Protein AF-X1KDT3-F1 (afdb_monomer_lite)

Foldseek 3Di:
DDDPVVCVVCVVVVVVVVVVVVVVVVVVPDADWDAAPPDGPDTDGPVVNVVSVVVVVVVVVVVVVVVVVVVVVVVVVVVVVVVVVVPDPPPVDD

Radius of gyration: 35.31 Å; chains: 1; bounding box: 72×34×98 Å

Secondary structure (DSSP, 8-state):
---HHHHHHSHHHHHHHHHHHHHHHHHHT---EEE-SSSTT-EEEHHHHHHHHHHHHHHHHHHHHHHHHHHHHHHHHHHHHHHHHHT----S--

Sequence (94 aa):
MFKLSDLSENWPRTVAIVLLTVFLLWGFGCPPRTDSIIVEGKKVTMAELQIELDSIIATAEYRVADLERQQQFRDIIFKNALLMVEGGTLNPIG

pLDDT: mean 79.04, std 12.71, range [37.12, 93.5]

Structure (mmCIF, N/CA/C/O backbone):
data_AF-X1KDT3-F1
#
_entry.id   AF-X1KDT3-F1
#
loop_
_atom_site.group_PDB
_atom_site.id
_atom_site.type_symbol
_atom_site.label_atom_id
_atom_site.label_alt_id
_atom_site.label_comp_id
_atom_site.label_asym_id
_atom_site.label_entity_id
_atom_site.label_seq_id
_atom_site.pdbx_PDB_ins_code
_atom_site.Cartn_x
_atom_site.Cartn_y
_atom_site.Cartn_z
_atom_site.occupancy
_atom_site.B_iso_or_equiv
_atom_site.auth_seq_id
_atom_site.auth_comp_id
_atom_site.auth_asym_id
_atom_site.auth_atom_id
_atom_site.pdbx_PDB_model_num
ATOM 1 N N . MET A 1 1 ? 29.377 17.226 -34.654 1.00 48.50 1 MET A N 1
ATOM 2 C CA . MET A 1 1 ? 29.129 16.665 -36.000 1.00 48.50 1 MET A CA 1
ATOM 3 C C . MET A 1 1 ? 29.577 15.205 -35.961 1.00 48.50 1 MET A C 1
ATOM 5 O O . MET A 1 1 ? 30.774 14.961 -35.961 1.00 48.50 1 MET A O 1
ATOM 9 N N . PHE A 1 2 ? 28.652 14.256 -35.764 1.00 54.72 2 PHE A N 1
ATOM 10 C CA . PHE A 1 2 ? 28.970 12.819 -35.701 1.00 54.72 2 PHE A CA 1
ATOM 11 C C . PHE A 1 2 ? 29.351 12.342 -37.110 1.00 54.72 2 PHE A C 1
ATOM 13 O O . PHE A 1 2 ? 28.533 12.429 -38.025 1.00 54.72 2 PHE A O 1
ATOM 20 N N . LYS A 1 3 ? 30.596 11.899 -37.312 1.00 64.00 3 LYS A N 1
ATOM 21 C CA . LYS A 1 3 ? 31.040 11.340 -38.593 1.00 64.00 3 LYS A CA 1
ATOM 22 C C . LYS A 1 3 ? 30.529 9.904 -38.714 1.00 64.00 3 LYS A C 1
ATOM 24 O O . LYS A 1 3 ? 30.840 9.056 -37.888 1.00 64.00 3 LYS A O 1
ATOM 29 N N . LEU A 1 4 ? 29.766 9.630 -39.771 1.00 63.94 4 LEU A N 1
ATOM 30 C CA . LEU A 1 4 ? 29.262 8.288 -40.098 1.00 63.94 4 LEU A CA 1
ATOM 31 C C . LEU A 1 4 ? 30.392 7.277 -40.384 1.00 63.94 4 LEU A C 1
ATOM 33 O O . LEU A 1 4 ? 30.173 6.075 -40.272 1.00 63.94 4 LEU A O 1
ATOM 37 N N . SER A 1 5 ? 31.602 7.751 -40.708 1.00 64.94 5 SER A N 1
ATOM 38 C CA . SER A 1 5 ? 32.776 6.907 -40.959 1.00 64.94 5 SER A CA 1
ATOM 39 C C . SER A 1 5 ? 33.258 6.160 -39.709 1.00 64.94 5 SER A C 1
ATOM 41 O O . SER A 1 5 ? 33.552 4.971 -39.806 1.00 64.94 5 SER A O 1
ATOM 43 N N . ASP A 1 6 ? 33.236 6.800 -38.532 1.00 64.88 6 ASP A N 1
ATOM 44 C CA . ASP A 1 6 ? 33.692 6.201 -37.261 1.00 64.88 6 ASP A CA 1
ATOM 45 C C . ASP A 1 6 ? 32.754 5.081 -36.766 1.00 64.88 6 ASP A C 1
ATOM 47 O O . ASP A 1 6 ? 33.164 4.179 -36.029 1.00 64.88 6 ASP A O 1
ATOM 51 N N . LEU A 1 7 ? 31.488 5.121 -37.201 1.00 64.44 7 LEU A N 1
ATOM 52 C CA . LEU A 1 7 ? 30.456 4.138 -36.869 1.00 64.44 7 LEU A CA 1
ATOM 53 C C . LEU A 1 7 ? 30.669 2.804 -37.598 1.00 64.44 7 LEU A C 1
ATOM 55 O O . LEU A 1 7 ? 30.349 1.750 -37.055 1.00 64.44 7 LEU A O 1
ATOM 59 N N . SER A 1 8 ? 31.206 2.845 -38.821 1.00 68.62 8 SER A N 1
ATOM 60 C CA . SER A 1 8 ? 31.427 1.643 -39.636 1.00 68.62 8 SER A CA 1
ATOM 61 C C . SER A 1 8 ? 32.632 0.823 -39.166 1.00 68.62 8 SER A C 1
ATOM 63 O O . SER A 1 8 ? 32.591 -0.403 -39.199 1.00 68.62 8 SER A O 1
ATOM 65 N N . GLU A 1 9 ? 33.667 1.488 -38.649 1.00 76.31 9 GLU A N 1
ATOM 66 C CA . GLU A 1 9 ? 34.896 0.843 -38.178 1.00 76.31 9 GLU A CA 1
ATOM 67 C C . GLU A 1 9 ? 34.730 0.210 -36.787 1.00 76.31 9 GLU A C 1
ATOM 69 O O . GLU A 1 9 ? 35.320 -0.824 -36.486 1.00 76.31 9 GLU A O 1
ATOM 74 N N . ASN A 1 10 ? 33.850 0.776 -35.954 1.00 78.62 10 ASN A N 1
ATOM 75 C CA . ASN A 1 10 ? 33.557 0.290 -34.601 1.00 78.62 10 ASN A CA 1
ATOM 76 C C . ASN A 1 10 ? 32.132 -0.264 -34.441 1.00 78.62 10 ASN A C 1
ATOM 78 O O . ASN A 1 10 ? 31.640 -0.384 -33.316 1.00 78.62 10 ASN A O 1
ATOM 82 N N . TRP A 1 11 ? 31.491 -0.646 -35.551 1.00 78.88 11 TRP A N 1
ATOM 83 C CA . TRP A 1 11 ? 30.109 -1.135 -35.625 1.00 78.88 11 TRP A CA 1
ATOM 84 C C . TRP A 1 11 ? 29.677 -2.064 -34.472 1.00 78.88 11 TRP A C 1
ATOM 86 O O . TRP A 1 11 ? 28.668 -1.768 -33.823 1.00 78.88 11 TRP A O 1
ATOM 96 N N . PRO A 1 12 ? 30.427 -3.132 -34.117 1.00 84.62 12 PRO A N 1
ATOM 97 C CA . PRO A 1 12 ? 30.010 -4.021 -33.032 1.00 84.62 12 PRO A CA 1
ATOM 98 C C . PRO A 1 12 ? 29.998 -3.341 -31.653 1.00 84.62 12 PRO A C 1
ATOM 100 O O . PRO A 1 12 ? 29.156 -3.665 -30.817 1.00 84.62 12 PRO A O 1
ATOM 103 N N . ARG A 1 13 ? 30.892 -2.374 -31.400 1.00 86.00 13 ARG A N 1
ATOM 104 C CA . ARG A 1 13 ? 30.962 -1.658 -30.114 1.00 86.00 13 ARG A CA 1
ATOM 105 C C . ARG A 1 13 ? 29.798 -0.691 -29.950 1.00 86.00 13 ARG A C 1
ATOM 107 O O . ARG A 1 13 ? 29.214 -0.625 -28.872 1.00 86.00 13 ARG A O 1
ATOM 114 N N . THR A 1 14 ? 29.434 0.034 -31.006 1.00 86.94 14 THR A N 1
ATOM 115 C CA . THR A 1 14 ? 28.326 0.992 -30.927 1.00 86.94 14 THR A CA 1
ATOM 116 C C . THR A 1 14 ? 26.989 0.287 -30.728 1.00 86.94 14 THR A C 1
ATOM 118 O O . THR A 1 14 ? 26.206 0.707 -29.880 1.00 86.94 14 THR A O 1
ATOM 121 N N . VAL A 1 15 ? 26.756 -0.830 -31.425 1.00 89.56 15 VAL A N 1
ATOM 122 C CA . VAL A 1 15 ? 25.544 -1.644 -31.236 1.00 89.56 15 VAL A CA 1
ATOM 123 C C . VAL A 1 15 ? 25.454 -2.182 -29.803 1.00 89.56 15 VAL A C 1
ATOM 125 O O . VAL A 1 15 ? 24.388 -2.109 -29.192 1.00 89.56 15 VAL A O 1
ATOM 128 N N . ALA A 1 16 ? 26.567 -2.654 -29.232 1.00 88.88 16 ALA A N 1
ATOM 129 C CA . ALA A 1 16 ? 26.601 -3.149 -27.856 1.00 88.88 16 ALA A CA 1
ATOM 130 C C . ALA A 1 16 ? 26.262 -2.061 -26.822 1.00 88.88 16 ALA A C 1
ATOM 132 O O . ALA A 1 16 ? 25.477 -2.309 -25.909 1.00 88.88 16 ALA A O 1
ATOM 133 N N . ILE A 1 17 ? 26.807 -0.848 -26.981 1.00 90.12 17 ILE A N 1
ATOM 134 C CA . ILE A 1 17 ? 26.521 0.285 -26.085 1.00 90.12 17 ILE A CA 1
ATOM 135 C C . ILE A 1 17 ? 25.047 0.686 -26.176 1.00 90.12 17 ILE A C 1
ATOM 137 O O . ILE A 1 17 ? 24.399 0.870 -25.147 1.00 90.12 17 ILE A O 1
ATOM 141 N N . VAL A 1 18 ? 24.496 0.771 -27.391 1.00 91.19 18 VAL A N 1
ATOM 142 C CA . VAL A 1 18 ? 23.081 1.109 -27.589 1.00 91.19 18 VAL A CA 1
ATOM 143 C C . VAL A 1 18 ? 22.183 0.061 -26.927 1.00 91.19 18 VAL A C 1
ATOM 145 O O . VAL A 1 18 ? 21.316 0.423 -26.135 1.00 91.19 18 VAL A O 1
ATOM 148 N N . LEU A 1 19 ? 22.434 -1.232 -27.150 1.00 93.00 19 LEU A N 1
ATOM 149 C CA . LEU A 1 19 ? 21.666 -2.304 -26.508 1.00 93.00 19 LEU A CA 1
ATOM 150 C C . LEU A 1 19 ? 21.759 -2.262 -24.979 1.00 93.00 19 LEU A C 1
ATOM 152 O O . LEU A 1 19 ? 20.735 -2.385 -24.312 1.00 93.00 19 LEU A O 1
ATOM 156 N N . LEU A 1 20 ? 22.949 -2.034 -24.417 1.00 90.81 20 LEU A N 1
ATOM 157 C CA . LEU A 1 20 ? 23.136 -1.896 -22.969 1.00 90.81 20 LEU A CA 1
ATOM 158 C C . LEU A 1 20 ? 22.363 -0.708 -22.396 1.00 90.81 20 LEU A C 1
ATOM 160 O O . LEU A 1 20 ? 21.713 -0.850 -21.364 1.00 90.81 20 LEU A O 1
ATOM 164 N N . THR A 1 21 ? 22.395 0.450 -23.060 1.00 91.38 21 THR A N 1
ATOM 165 C CA . THR A 1 21 ? 21.633 1.622 -22.604 1.00 91.38 21 THR A CA 1
ATOM 166 C C . THR A 1 21 ? 20.128 1.376 -22.647 1.00 91.38 21 THR A C 1
ATOM 168 O O . THR A 1 21 ? 19.433 1.718 -21.694 1.00 91.38 21 THR A O 1
ATOM 171 N N . VAL A 1 22 ? 19.625 0.708 -23.690 1.00 93.50 22 VAL A N 1
ATOM 172 C CA . VAL A 1 22 ? 18.214 0.309 -23.780 1.00 93.50 22 VAL A CA 1
ATOM 173 C C . VAL A 1 22 ? 17.848 -0.669 -22.661 1.00 93.50 22 VAL A C 1
ATOM 175 O O . VAL A 1 22 ? 16.835 -0.469 -21.997 1.00 93.50 22 VAL A O 1
ATOM 178 N N . PHE A 1 23 ? 18.681 -1.678 -22.390 1.00 90.44 23 PHE A N 1
ATOM 179 C CA . PHE A 1 23 ? 18.449 -2.631 -21.299 1.00 90.44 23 PHE A CA 1
ATOM 180 C C . PHE A 1 23 ? 18.469 -1.973 -19.916 1.00 90.44 23 PHE A C 1
ATOM 182 O O . PHE A 1 23 ? 17.640 -2.302 -19.069 1.00 90.44 23 PHE A O 1
ATOM 189 N N . LEU A 1 24 ? 19.383 -1.030 -19.683 1.00 89.31 24 LEU A N 1
ATOM 190 C CA . LEU A 1 24 ? 19.463 -0.284 -18.427 1.00 89.31 24 LEU A CA 1
ATOM 191 C C . LEU A 1 24 ? 18.234 0.601 -18.217 1.00 89.31 24 LEU A C 1
ATOM 193 O O . LEU A 1 24 ? 17.664 0.595 -17.128 1.00 89.31 24 LEU A O 1
ATOM 197 N N . LEU A 1 25 ? 17.795 1.313 -19.258 1.00 88.75 25 LEU A N 1
ATOM 198 C CA . LEU A 1 25 ? 16.580 2.129 -19.207 1.00 88.75 25 LEU A CA 1
ATOM 199 C C . LEU A 1 25 ? 15.331 1.267 -18.993 1.00 88.75 25 LEU A C 1
ATOM 201 O O . LEU A 1 25 ? 14.458 1.631 -18.208 1.00 88.75 25 LEU A O 1
ATOM 205 N N . TRP A 1 26 ? 15.271 0.099 -19.633 1.00 88.06 26 TRP A N 1
ATOM 206 C CA . TRP A 1 26 ? 14.188 -0.863 -19.443 1.00 88.06 26 TRP A CA 1
ATOM 207 C C . TRP A 1 26 ? 14.145 -1.408 -18.011 1.00 88.06 26 TRP A C 1
ATOM 209 O O . TRP A 1 26 ? 13.079 -1.469 -17.401 1.00 88.06 26 TRP A O 1
ATOM 219 N N . GLY A 1 27 ? 15.302 -1.773 -17.451 1.00 82.19 27 GLY A N 1
ATOM 220 C CA . GLY A 1 27 ? 15.414 -2.261 -16.076 1.00 82.19 27 GLY A CA 1
ATOM 221 C C . GLY A 1 27 ? 15.027 -1.205 -15.041 1.00 82.19 27 GLY A C 1
ATOM 222 O O . GLY A 1 27 ? 14.296 -1.512 -14.103 1.00 82.19 27 GLY A O 1
ATOM 223 N N . PHE A 1 28 ? 15.443 0.048 -15.246 1.00 83.25 28 PHE A N 1
ATOM 224 C CA . PHE A 1 28 ? 15.060 1.168 -14.380 1.00 83.25 28 PHE A CA 1
ATOM 225 C C . PHE A 1 28 ? 13.566 1.507 -14.451 1.00 83.25 28 PHE A C 1
ATOM 227 O O . PHE A 1 28 ? 13.007 2.017 -13.483 1.00 83.25 28 PHE A O 1
ATOM 234 N N . GLY A 1 29 ? 12.917 1.236 -15.586 1.00 76.75 29 GLY A N 1
ATOM 235 C CA . GLY A 1 29 ? 11.506 1.544 -15.807 1.00 76.75 29 GLY A CA 1
ATOM 236 C C . GLY A 1 29 ? 10.521 0.533 -15.216 1.00 76.75 29 GLY A C 1
ATOM 237 O O . GLY A 1 29 ? 9.322 0.798 -15.237 1.00 76.75 29 GLY A O 1
ATOM 238 N N . CYS A 1 30 ? 10.977 -0.618 -14.711 1.00 80.00 30 CYS A N 1
ATOM 239 C CA . CYS A 1 30 ? 10.084 -1.634 -14.156 1.00 80.00 30 CYS A CA 1
ATOM 240 C C . CYS A 1 30 ? 9.791 -1.339 -12.672 1.00 80.00 30 CYS A C 1
ATOM 242 O O . CYS A 1 30 ? 10.676 -1.535 -11.835 1.00 80.00 30 CYS A O 1
ATOM 244 N N . PRO A 1 31 ? 8.577 -0.880 -12.304 1.00 75.31 31 PRO A N 1
ATOM 245 C CA . PRO A 1 31 ? 8.248 -0.657 -10.903 1.00 75.31 31 PRO A CA 1
ATOM 246 C C . PRO A 1 31 ? 8.234 -1.998 -10.150 1.00 75.31 31 PRO A C 1
ATOM 248 O O . PRO A 1 31 ? 7.685 -2.977 -10.670 1.00 75.31 31 PRO A O 1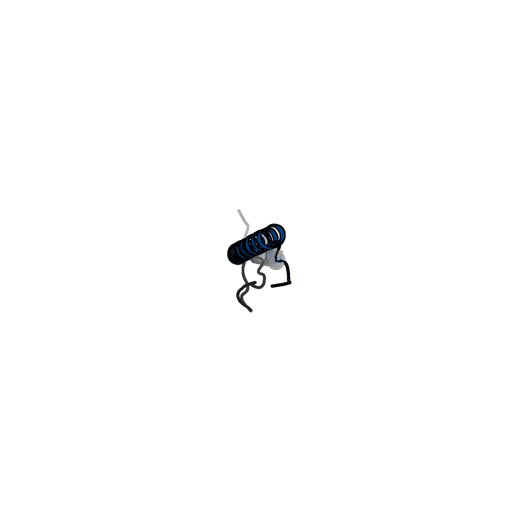
ATOM 251 N N . PRO A 1 32 ? 8.791 -2.065 -8.926 1.00 75.94 32 PRO A N 1
ATOM 252 C CA . PRO A 1 32 ? 8.715 -3.269 -8.110 1.00 75.94 32 PRO A CA 1
ATOM 253 C C . PRO A 1 32 ? 7.246 -3.589 -7.810 1.00 75.94 32 PRO A C 1
ATOM 255 O O . PRO A 1 32 ? 6.472 -2.710 -7.421 1.00 75.94 32 PRO A O 1
ATOM 258 N N . ARG A 1 33 ? 6.855 -4.848 -8.029 1.00 80.06 33 ARG A N 1
ATOM 259 C CA . ARG A 1 33 ? 5.504 -5.352 -7.757 1.00 80.06 33 ARG A CA 1
ATOM 260 C C . ARG A 1 33 ? 5.564 -6.463 -6.723 1.00 80.06 33 ARG A C 1
ATOM 262 O O . ARG A 1 33 ? 6.426 -7.336 -6.819 1.00 80.06 33 ARG A O 1
ATOM 269 N N . THR A 1 34 ? 4.624 -6.446 -5.793 1.00 79.62 34 THR A N 1
ATOM 270 C CA . THR A 1 34 ? 4.445 -7.474 -4.762 1.00 79.62 34 THR A CA 1
ATOM 271 C C . THR A 1 34 ? 3.041 -8.054 -4.866 1.00 79.62 34 THR A C 1
ATOM 273 O O . THR A 1 34 ? 2.183 -7.491 -5.548 1.00 79.62 34 THR A O 1
ATOM 276 N N . ASP A 1 35 ? 2.803 -9.196 -4.233 1.00 82.38 35 ASP A N 1
ATOM 277 C CA . ASP A 1 35 ? 1.464 -9.779 -4.193 1.00 82.38 35 ASP A CA 1
ATOM 278 C C . ASP A 1 35 ? 0.531 -8.925 -3.312 1.00 82.38 35 ASP A C 1
ATOM 280 O O . ASP A 1 35 ? 0.967 -8.315 -2.332 1.00 82.38 35 ASP A O 1
ATOM 284 N N . SER A 1 36 ? -0.736 -8.819 -3.717 1.00 78.75 36 SER A N 1
ATOM 285 C CA . SER A 1 36 ? -1.797 -8.098 -3.000 1.00 78.75 36 SER A CA 1
ATOM 286 C C . SER A 1 36 ? -2.171 -8.820 -1.707 1.00 78.75 36 SER A C 1
ATOM 288 O O . SER A 1 36 ? -2.133 -10.048 -1.633 1.00 78.75 36 SER A O 1
ATOM 290 N N . ILE A 1 37 ? -2.557 -8.045 -0.689 1.00 77.62 37 ILE A N 1
ATOM 291 C CA . ILE A 1 37 ? -2.997 -8.569 0.613 1.00 77.62 37 ILE A CA 1
ATOM 292 C C . ILE A 1 37 ? -4.490 -8.928 0.568 1.00 77.62 37 ILE A C 1
ATOM 294 O O . ILE A 1 37 ? -4.939 -9.814 1.291 1.00 77.62 37 ILE A O 1
ATOM 298 N N . ILE A 1 38 ? -5.263 -8.244 -0.282 1.00 78.62 38 ILE A N 1
ATOM 299 C CA . ILE A 1 38 ? -6.723 -8.386 -0.354 1.00 78.62 38 ILE A CA 1
ATOM 300 C C . ILE A 1 38 ? -7.144 -9.394 -1.428 1.00 78.62 38 ILE A C 1
ATOM 302 O O . ILE A 1 38 ? -8.079 -10.164 -1.213 1.00 78.62 38 ILE A O 1
ATOM 306 N N . VAL A 1 39 ? -6.486 -9.384 -2.592 1.00 78.88 39 VAL A N 1
ATOM 307 C CA . VAL A 1 3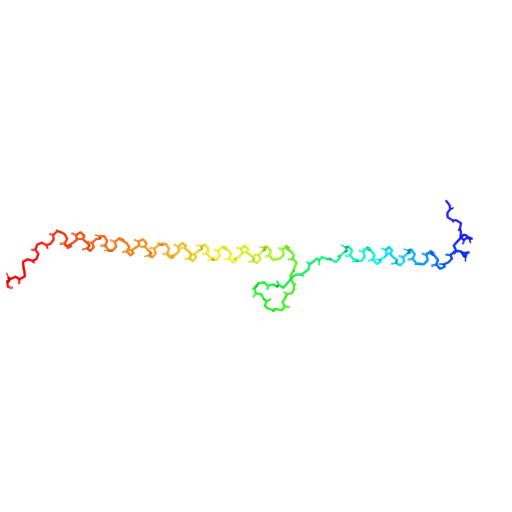9 ? -6.881 -10.198 -3.751 1.00 78.88 39 VAL A CA 1
ATOM 308 C C . VAL A 1 39 ? -5.776 -11.185 -4.104 1.00 78.88 39 VAL A C 1
ATOM 310 O O . VAL A 1 39 ? -4.731 -10.8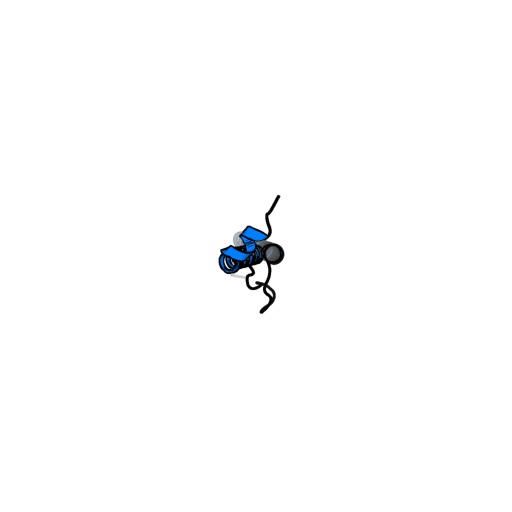12 -4.638 1.00 78.88 39 VAL A O 1
ATOM 313 N N . GLU A 1 40 ? -6.035 -12.468 -3.859 1.00 76.88 40 GLU A N 1
ATOM 314 C CA . GLU A 1 40 ? -5.101 -13.544 -4.182 1.00 76.88 40 GLU A CA 1
ATOM 315 C C . GLU A 1 40 ? -4.790 -13.574 -5.691 1.00 76.88 40 GLU A C 1
ATOM 317 O O . GLU A 1 40 ? -5.682 -13.522 -6.540 1.00 76.88 40 GLU A O 1
ATOM 322 N N . GLY A 1 41 ? -3.500 -13.615 -6.036 1.00 77.81 41 GLY A N 1
ATOM 323 C CA . GLY A 1 41 ? -3.025 -13.662 -7.423 1.00 77.81 41 GLY A CA 1
ATOM 324 C C . GLY A 1 41 ? -2.915 -12.308 -8.138 1.00 77.81 41 GLY A C 1
ATOM 325 O O . GLY A 1 41 ? -2.464 -12.269 -9.287 1.00 77.81 41 GLY A O 1
ATOM 326 N N . LYS A 1 42 ? -3.266 -11.185 -7.493 1.00 83.81 42 LYS A N 1
ATOM 327 C CA . LYS A 1 42 ? -3.062 -9.842 -8.059 1.00 83.81 42 LYS A CA 1
ATOM 328 C C . LYS A 1 42 ? -1.704 -9.281 -7.629 1.00 83.81 42 LYS A C 1
ATOM 330 O O . LYS A 1 42 ? -1.452 -9.107 -6.442 1.00 83.81 42 LYS A O 1
ATOM 335 N N . LYS A 1 43 ? -0.849 -8.924 -8.595 1.00 84.25 43 LYS A N 1
ATOM 336 C CA . LYS A 1 43 ? 0.378 -8.156 -8.325 1.00 84.25 43 LYS A CA 1
ATOM 337 C C . LYS A 1 43 ? 0.072 -6.668 -8.296 1.00 84.25 43 LYS A C 1
ATOM 339 O O . LYS A 1 43 ? -0.409 -6.129 -9.292 1.00 84.25 43 LYS A O 1
ATOM 344 N N . VAL A 1 44 ? 0.389 -6.025 -7.184 1.00 84.38 44 VAL A N 1
ATOM 345 C CA . VAL A 1 44 ? 0.131 -4.606 -6.938 1.00 84.38 44 VAL A CA 1
ATOM 346 C C . VAL A 1 44 ? 1.429 -3.821 -6.856 1.00 84.38 44 VAL A C 1
ATOM 348 O O . VAL A 1 44 ? 2.503 -4.346 -6.547 1.00 84.38 44 VAL A O 1
ATOM 351 N N . THR A 1 45 ? 1.331 -2.546 -7.202 1.00 86.06 45 THR A N 1
ATOM 352 C CA . THR A 1 45 ? 2.422 -1.588 -7.016 1.00 86.06 45 THR A CA 1
ATOM 353 C C . THR A 1 45 ? 2.447 -1.071 -5.578 1.00 86.06 45 THR A C 1
ATOM 355 O O . THR A 1 45 ? 1.464 -1.179 -4.848 1.00 86.06 45 THR A O 1
ATOM 358 N N . MET A 1 46 ? 3.559 -0.452 -5.175 1.00 81.56 46 MET A N 1
ATOM 359 C CA . MET A 1 46 ? 3.711 0.136 -3.836 1.00 81.56 46 MET A CA 1
ATOM 360 C C . MET A 1 46 ? 2.580 1.115 -3.468 1.00 81.56 46 MET A C 1
ATOM 362 O O . MET A 1 46 ? 2.146 1.143 -2.322 1.00 81.56 46 MET A O 1
ATOM 366 N N . ALA A 1 47 ? 2.093 1.906 -4.429 1.00 83.12 47 ALA A N 1
ATOM 367 C CA . ALA A 1 47 ? 1.020 2.871 -4.190 1.00 83.12 47 ALA A CA 1
ATOM 368 C C . ALA A 1 47 ? -0.334 2.183 -3.952 1.00 83.12 47 ALA A C 1
ATOM 370 O O . ALA A 1 47 ? -1.076 2.561 -3.051 1.00 83.12 47 ALA A O 1
ATOM 371 N N . GLU A 1 48 ? -0.642 1.143 -4.727 1.00 82.19 48 GLU A N 1
ATOM 372 C CA . GLU A 1 48 ? -1.867 0.359 -4.546 1.00 82.19 48 GLU A CA 1
ATOM 373 C C . GLU A 1 48 ? -1.847 -0.416 -3.225 1.00 82.19 48 GLU A C 1
ATOM 375 O O . GLU A 1 48 ? -2.854 -0.447 -2.525 1.00 82.19 48 GLU A O 1
ATOM 380 N N . LEU A 1 49 ? -0.695 -0.981 -2.850 1.00 85.00 49 LEU A N 1
ATOM 381 C CA . LEU A 1 49 ? -0.538 -1.701 -1.587 1.00 85.00 49 LEU A CA 1
ATOM 382 C C . LEU A 1 49 ? -0.798 -0.802 -0.367 1.00 85.00 49 LEU A C 1
ATOM 384 O O . LEU A 1 49 ? -1.389 -1.258 0.607 1.00 85.00 49 LEU A O 1
ATOM 388 N N . GLN A 1 50 ? -0.394 0.472 -0.417 1.00 85.06 50 GLN A N 1
ATOM 389 C CA . GLN A 1 50 ? -0.677 1.433 0.659 1.00 85.06 50 GLN A CA 1
ATOM 390 C C . GLN A 1 50 ? -2.179 1.683 0.820 1.00 85.0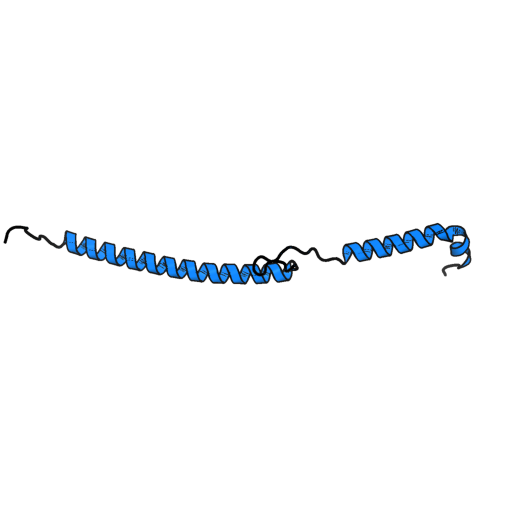6 50 GLN A C 1
ATOM 392 O O . GLN A 1 50 ? -2.681 1.686 1.938 1.00 85.06 50 GLN A O 1
ATOM 397 N N . ILE A 1 51 ? -2.907 1.809 -0.292 1.00 87.81 51 ILE A N 1
ATOM 398 C CA . ILE A 1 51 ? -4.364 1.988 -0.268 1.00 87.81 51 ILE A CA 1
ATOM 399 C C . ILE A 1 51 ? -5.059 0.748 0.313 1.00 87.81 51 ILE A C 1
ATOM 401 O O . ILE A 1 51 ? -5.986 0.872 1.115 1.00 87.81 51 ILE A O 1
ATOM 405 N N . GLU A 1 52 ? -4.612 -0.453 -0.071 1.00 87.56 52 GLU A N 1
ATOM 406 C CA . GLU A 1 52 ? -5.127 -1.703 0.501 1.00 87.56 52 GLU A CA 1
ATOM 407 C C . GLU A 1 52 ? -4.901 -1.754 2.019 1.00 87.56 52 GLU A C 1
ATOM 409 O O . GLU A 1 52 ? -5.813 -2.099 2.772 1.00 87.56 52 GLU A O 1
ATOM 414 N N . LEU A 1 53 ? -3.709 -1.363 2.474 1.00 87.88 53 LEU A N 1
ATOM 415 C CA . LEU A 1 53 ? -3.350 -1.367 3.887 1.00 87.88 53 LEU A CA 1
ATOM 416 C C . LEU A 1 53 ? -4.193 -0.377 4.706 1.00 87.88 53 LEU A C 1
ATOM 418 O O . LEU A 1 53 ? -4.730 -0.764 5.744 1.00 87.88 53 LEU A O 1
ATOM 422 N N . ASP A 1 54 ? -4.372 0.855 4.225 1.00 89.62 54 ASP A N 1
ATOM 423 C CA . ASP A 1 54 ? -5.193 1.873 4.896 1.00 89.62 54 ASP A CA 1
ATOM 424 C C . ASP A 1 54 ? -6.644 1.406 5.074 1.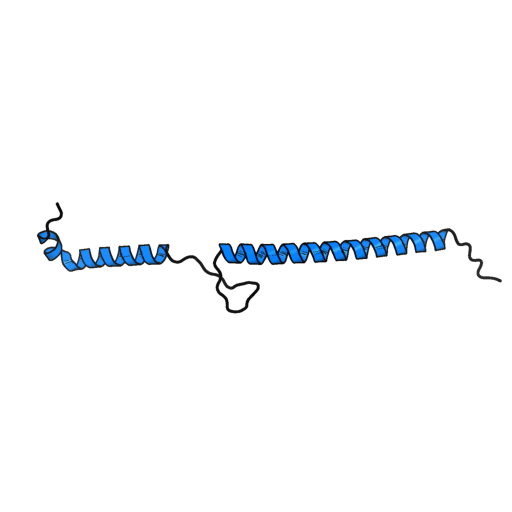00 89.62 54 ASP A C 1
ATOM 426 O O . ASP A 1 54 ? -7.242 1.580 6.139 1.00 89.62 54 ASP A O 1
ATOM 430 N N . SER A 1 55 ? -7.205 0.735 4.063 1.00 88.88 55 SER A N 1
ATOM 431 C CA . SER A 1 55 ? -8.552 0.162 4.151 1.00 88.88 55 SER A CA 1
ATOM 432 C C . SER A 1 55 ? -8.661 -0.918 5.234 1.00 88.88 55 SER A C 1
ATOM 434 O O . SER A 1 55 ? -9.690 -1.023 5.913 1.00 88.88 55 SER A O 1
ATOM 436 N N . ILE A 1 56 ? -7.628 -1.750 5.388 1.00 89.50 56 ILE A N 1
ATOM 437 C CA . ILE A 1 56 ? -7.596 -2.812 6.400 1.00 89.50 56 ILE A CA 1
ATOM 438 C C . ILE A 1 56 ? -7.476 -2.200 7.796 1.00 89.50 56 ILE A C 1
ATOM 440 O O . ILE A 1 56 ? -8.221 -2.595 8.695 1.00 89.50 56 ILE A O 1
ATOM 444 N N . ILE A 1 57 ? -6.589 -1.218 7.969 1.00 91.31 57 ILE A N 1
ATOM 445 C CA . ILE A 1 57 ? -6.383 -0.526 9.246 1.00 91.31 57 ILE A CA 1
ATOM 446 C C . ILE A 1 57 ? -7.673 0.156 9.693 1.00 91.31 57 ILE A C 1
ATOM 448 O O . ILE A 1 57 ? -8.131 -0.103 10.803 1.00 91.31 57 ILE A O 1
ATOM 452 N N . ALA A 1 58 ? -8.318 0.930 8.816 1.00 90.00 58 ALA A N 1
ATOM 453 C CA . ALA A 1 58 ? -9.580 1.590 9.140 1.00 90.00 58 ALA A CA 1
ATOM 454 C C . ALA A 1 58 ? -10.638 0.578 9.610 1.00 90.00 58 ALA A C 1
ATOM 456 O O . ALA A 1 58 ? -11.306 0.774 10.624 1.00 90.00 58 ALA A O 1
ATOM 457 N N . THR A 1 59 ? -10.754 -0.559 8.916 1.00 88.00 59 THR A N 1
ATOM 458 C CA . THR A 1 59 ? -11.688 -1.625 9.307 1.00 88.00 59 THR A CA 1
ATOM 459 C C . THR A 1 59 ? -11.338 -2.212 10.676 1.00 88.00 59 THR A C 1
ATOM 461 O O . THR A 1 59 ? -12.235 -2.455 11.486 1.00 88.00 59 THR A O 1
ATOM 464 N N . ALA A 1 60 ? -10.052 -2.434 10.954 1.00 89.38 60 ALA A N 1
ATOM 465 C CA . ALA A 1 60 ? -9.587 -2.945 12.237 1.00 89.38 60 ALA A CA 1
ATOM 466 C C . ALA A 1 60 ? -9.894 -1.969 13.381 1.00 89.38 60 ALA A C 1
ATOM 468 O O . ALA A 1 60 ? -10.418 -2.394 14.409 1.00 89.38 60 ALA A O 1
ATOM 469 N N . GLU A 1 61 ? -9.661 -0.671 13.187 1.00 91.00 61 GLU A N 1
ATOM 470 C CA . GLU A 1 61 ? -9.960 0.367 14.180 1.00 91.00 61 GLU A CA 1
ATOM 471 C C . GLU A 1 61 ? -11.442 0.381 14.567 1.00 91.00 61 GLU A C 1
ATOM 473 O O . GLU A 1 61 ? -11.771 0.381 15.754 1.00 91.00 61 GLU A O 1
ATOM 478 N N . TYR A 1 62 ? -12.350 0.286 13.590 1.00 89.88 62 TYR A N 1
ATOM 479 C CA . TYR A 1 62 ? -13.785 0.184 13.876 1.00 89.88 62 TYR A CA 1
ATOM 480 C C . TYR A 1 62 ? -14.132 -1.049 14.718 1.00 89.88 62 TYR A C 1
ATOM 482 O O . TYR A 1 62 ? -14.964 -0.966 15.623 1.00 89.88 62 TYR A O 1
ATOM 490 N N . ARG A 1 63 ? -13.504 -2.199 14.441 1.00 89.50 63 ARG A N 1
ATOM 491 C CA . ARG A 1 63 ? -13.741 -3.441 15.197 1.00 89.50 63 ARG A CA 1
ATOM 492 C C . ARG A 1 63 ? -13.186 -3.361 16.615 1.00 89.50 63 ARG A C 1
ATOM 494 O O . ARG A 1 63 ? -13.840 -3.831 17.540 1.00 89.50 63 ARG A O 1
ATOM 501 N N . VAL A 1 64 ? -12.017 -2.751 16.793 1.00 92.00 64 VAL A N 1
ATOM 502 C CA . VAL A 1 64 ? -11.417 -2.527 18.115 1.00 92.00 64 VAL A CA 1
ATOM 503 C C . VAL A 1 64 ? -12.286 -1.583 18.946 1.00 92.00 64 VAL A C 1
ATOM 505 O O . VAL A 1 64 ? -12.587 -1.898 20.094 1.00 92.00 64 VAL A O 1
ATOM 508 N N . ALA A 1 65 ? -12.768 -0.487 18.357 1.00 91.19 65 ALA A N 1
ATOM 509 C CA . ALA A 1 65 ? -13.652 0.454 19.042 1.00 91.19 65 ALA A CA 1
ATOM 510 C C . ALA A 1 65 ? -14.979 -0.192 19.480 1.00 91.19 65 ALA A C 1
ATOM 512 O O . ALA A 1 65 ? -15.508 0.118 20.549 1.00 91.19 65 ALA A O 1
ATOM 513 N N . ASP A 1 66 ? -15.529 -1.103 18.673 1.00 91.12 66 ASP A N 1
ATOM 514 C CA . ASP A 1 66 ? -16.729 -1.853 19.050 1.00 91.12 66 ASP A CA 1
ATOM 515 C C . ASP A 1 66 ? -16.459 -2.828 20.208 1.00 91.12 66 ASP A C 1
ATOM 517 O O . ASP A 1 66 ? -17.219 -2.870 21.179 1.00 91.12 66 ASP A O 1
ATOM 521 N N . LEU A 1 67 ? -15.336 -3.553 20.161 1.00 89.81 67 LEU A N 1
ATOM 522 C CA . LEU A 1 67 ? -14.906 -4.439 21.248 1.00 89.81 67 LEU A CA 1
ATOM 523 C C . LEU A 1 67 ? -14.688 -3.675 22.563 1.00 89.81 67 LEU A C 1
ATOM 525 O O . LEU A 1 67 ? -15.072 -4.165 23.626 1.00 89.81 67 LEU A O 1
ATOM 529 N N . GLU A 1 68 ? -14.129 -2.467 22.502 1.00 91.94 68 GLU A N 1
ATOM 530 C CA . GLU A 1 68 ? -13.913 -1.621 23.678 1.00 91.94 68 GLU A CA 1
ATOM 531 C C . GLU A 1 68 ? -15.239 -1.188 24.320 1.00 91.94 68 GLU A C 1
ATOM 533 O O . GLU A 1 68 ? -15.398 -1.275 25.539 1.00 91.94 68 GLU A O 1
ATOM 538 N N . ARG A 1 69 ? -16.246 -0.820 23.516 1.00 87.88 69 ARG A N 1
ATOM 539 C CA . ARG A 1 69 ? -17.594 -0.527 24.034 1.00 87.88 69 ARG A CA 1
ATOM 540 C C . ARG A 1 69 ? -18.192 -1.733 24.747 1.00 87.88 69 ARG A C 1
ATOM 542 O O . ARG A 1 69 ? -18.748 -1.583 25.832 1.00 87.88 69 ARG A O 1
ATOM 549 N N . GLN A 1 70 ? -18.066 -2.927 24.170 1.00 87.44 70 GLN A N 1
ATOM 550 C CA . GLN A 1 70 ? -18.576 -4.152 24.791 1.00 87.44 70 GLN A CA 1
ATOM 551 C C . GLN A 1 70 ? -17.897 -4.432 26.139 1.00 87.44 70 GLN A C 1
ATOM 553 O O . GLN A 1 70 ? -18.575 -4.792 27.106 1.00 87.44 70 GLN A O 1
ATOM 558 N N . GLN A 1 71 ? -16.581 -4.223 26.233 1.00 86.31 71 GLN A N 1
ATOM 559 C CA . GLN A 1 71 ? -15.849 -4.338 27.496 1.00 86.31 71 GLN A CA 1
ATOM 560 C C . GLN A 1 71 ? -16.331 -3.315 28.531 1.00 86.31 71 GLN A C 1
ATOM 562 O O . GLN A 1 71 ? -16.627 -3.695 29.662 1.00 86.31 71 GLN A O 1
ATOM 567 N N . GLN A 1 72 ? -16.510 -2.051 28.142 1.00 87.69 72 GLN A N 1
ATOM 568 C CA . GLN A 1 72 ? -17.015 -1.011 29.044 1.00 87.69 72 GLN A CA 1
ATOM 569 C C . GLN A 1 72 ? -18.425 -1.321 29.562 1.00 87.69 72 GLN A C 1
ATOM 571 O O . GLN A 1 72 ? -18.690 -1.189 30.757 1.00 87.69 72 GLN A O 1
ATOM 576 N N . PHE A 1 73 ? -19.330 -1.782 28.693 1.00 86.25 73 PHE A N 1
ATOM 577 C CA . PHE A 1 73 ? -20.672 -2.201 29.107 1.00 86.25 73 PHE A CA 1
ATOM 578 C C . PHE A 1 73 ? -20.622 -3.353 30.106 1.00 86.25 73 PHE A C 1
ATOM 580 O O . PHE A 1 73 ? -21.306 -3.321 31.131 1.00 86.25 73 PHE A O 1
ATOM 587 N N . ARG A 1 74 ? -19.786 -4.356 29.829 1.00 83.94 74 ARG A N 1
ATOM 588 C CA . ARG A 1 74 ? -19.583 -5.493 30.723 1.00 83.94 74 ARG A CA 1
ATOM 589 C C . ARG A 1 74 ? -19.077 -5.033 32.093 1.00 83.94 74 ARG A C 1
ATOM 591 O O . ARG A 1 74 ? -19.638 -5.447 33.105 1.00 83.94 74 ARG A O 1
ATOM 598 N N . ASP A 1 75 ? -18.089 -4.148 32.138 1.00 86.19 75 ASP A N 1
ATOM 599 C CA . ASP A 1 75 ? -17.538 -3.623 33.390 1.00 86.19 75 ASP A CA 1
ATOM 600 C C . ASP A 1 75 ? -18.567 -2.832 34.202 1.00 86.19 75 ASP A C 1
ATOM 602 O O . ASP A 1 75 ? -18.619 -2.963 35.425 1.00 86.19 75 ASP A O 1
ATOM 606 N N . ILE A 1 76 ? -19.419 -2.041 33.545 1.00 80.81 76 ILE A N 1
ATOM 607 C CA . ILE A 1 76 ? -20.515 -1.318 34.206 1.00 80.81 76 ILE A CA 1
ATOM 608 C C . ILE A 1 76 ? -21.512 -2.305 34.823 1.00 80.81 76 ILE A C 1
ATOM 610 O O . ILE A 1 76 ? -21.914 -2.128 35.973 1.00 80.81 76 ILE A O 1
ATOM 614 N N . ILE A 1 77 ? -21.887 -3.361 34.094 1.00 81.50 77 ILE A N 1
ATOM 615 C CA . ILE A 1 77 ? -22.795 -4.397 34.605 1.00 81.50 77 ILE A CA 1
ATOM 616 C C . ILE A 1 77 ? -22.183 -5.086 35.827 1.00 81.50 77 ILE A C 1
ATOM 618 O O . ILE A 1 77 ? -22.854 -5.203 36.849 1.00 81.50 77 ILE A O 1
ATOM 622 N N . PHE A 1 78 ? -20.910 -5.490 35.761 1.00 82.69 78 PHE A N 1
ATOM 623 C CA . PHE A 1 78 ? -20.237 -6.124 36.896 1.00 82.69 78 PHE A CA 1
ATOM 624 C C . PHE A 1 78 ? -20.116 -5.193 38.103 1.00 82.69 78 PHE A C 1
ATOM 626 O O . PHE A 1 78 ? -20.376 -5.628 39.222 1.00 82.69 78 PHE A O 1
ATOM 633 N N . LYS A 1 79 ? -19.787 -3.913 37.898 1.00 75.75 79 LYS A N 1
ATOM 634 C CA . LYS A 1 79 ? -19.731 -2.921 38.984 1.00 75.75 79 LYS A CA 1
ATOM 635 C C . LYS A 1 79 ? -21.095 -2.712 39.639 1.00 75.75 79 LYS A C 1
ATOM 637 O O . LYS A 1 79 ? -21.184 -2.718 40.861 1.00 75.75 79 LYS A O 1
ATOM 642 N N . ASN A 1 80 ? -22.158 -2.578 38.847 1.00 72.06 80 ASN A N 1
ATOM 643 C CA . ASN A 1 80 ? -23.515 -2.431 39.376 1.00 72.06 80 ASN A CA 1
ATOM 644 C C . ASN A 1 80 ? -23.986 -3.692 40.112 1.00 72.06 80 ASN A C 1
ATOM 646 O O . ASN A 1 80 ? -24.601 -3.587 41.169 1.00 72.06 80 ASN A O 1
ATOM 650 N N . ALA A 1 81 ? -23.666 -4.879 39.592 1.00 72.56 81 ALA A N 1
ATOM 651 C CA . ALA A 1 81 ? -23.964 -6.140 40.263 1.00 72.56 81 ALA A CA 1
ATOM 652 C C . ALA A 1 81 ? -23.210 -6.270 41.598 1.00 72.56 81 ALA A C 1
ATOM 654 O O . ALA A 1 81 ? -23.807 -6.679 42.590 1.00 72.56 81 ALA A O 1
ATOM 655 N N . LEU A 1 82 ? -21.933 -5.872 41.653 1.00 72.88 82 LEU A N 1
ATOM 656 C CA . LEU A 1 82 ? -21.143 -5.874 42.888 1.00 72.88 82 LEU A CA 1
ATOM 657 C C . LEU A 1 82 ? -21.736 -4.921 43.937 1.00 72.88 82 LEU A C 1
ATOM 659 O O . LEU A 1 82 ? -21.949 -5.328 45.073 1.00 72.88 82 LEU A O 1
ATOM 663 N N . LEU A 1 83 ? -22.091 -3.692 43.544 1.00 68.75 83 LEU A N 1
ATOM 664 C CA . LEU A 1 83 ? -22.748 -2.720 44.430 1.00 68.75 83 LEU A CA 1
ATOM 665 C C . LEU A 1 83 ? -24.090 -3.236 44.971 1.00 68.75 83 LEU A C 1
ATOM 667 O O . LEU A 1 83 ? -24.444 -2.972 46.118 1.00 68.75 83 LEU A O 1
ATOM 671 N N . MET A 1 84 ? -24.835 -3.992 44.162 1.00 61.91 84 MET A N 1
ATOM 672 C CA . MET A 1 84 ? -26.101 -4.597 44.575 1.00 61.91 84 MET A CA 1
ATOM 673 C C . MET A 1 84 ? -25.903 -5.739 45.586 1.00 61.91 84 MET A C 1
ATOM 675 O O . MET A 1 84 ? -26.738 -5.920 46.469 1.00 61.91 84 MET A O 1
ATOM 679 N N . VAL A 1 85 ? -24.793 -6.479 45.493 1.00 65.12 85 VAL A N 1
ATOM 680 C CA . VAL A 1 85 ? -24.408 -7.514 46.468 1.00 65.12 85 VAL A CA 1
ATOM 681 C C . VAL A 1 85 ? -23.868 -6.890 47.759 1.00 65.12 85 VAL A C 1
ATOM 683 O O . VAL A 1 85 ? -24.222 -7.342 48.843 1.00 65.12 85 VAL A O 1
ATOM 686 N N . GLU A 1 86 ? -23.068 -5.827 47.674 1.00 59.84 86 GLU A N 1
ATOM 687 C CA . GLU A 1 86 ? -22.520 -5.131 48.849 1.00 59.84 86 GLU A CA 1
ATOM 688 C C . GLU A 1 86 ? -23.589 -4.346 49.631 1.00 59.84 86 GLU A C 1
ATOM 690 O O . GLU A 1 86 ? -23.513 -4.251 50.855 1.00 59.84 86 GLU A O 1
ATOM 695 N N . GLY A 1 87 ? -24.618 -3.824 48.953 1.00 59.28 87 GLY A N 1
ATOM 696 C CA . GLY A 1 87 ? -25.766 -3.165 49.589 1.00 59.28 87 GLY A CA 1
ATOM 697 C C . GLY A 1 87 ? -26.859 -4.119 50.091 1.00 59.28 87 GLY A C 1
ATOM 698 O O . GLY A 1 87 ? -27.807 -3.675 50.740 1.00 59.28 87 GLY A O 1
ATOM 699 N N . GLY A 1 88 ? -26.757 -5.415 49.783 1.00 49.94 88 GLY A N 1
ATOM 700 C CA . GLY A 1 88 ? -27.783 -6.416 50.048 1.00 49.94 88 GLY A CA 1
ATOM 701 C C . GLY A 1 88 ? -27.414 -7.352 51.191 1.00 49.94 88 GLY A C 1
ATOM 702 O O . GLY A 1 88 ? -26.915 -8.452 50.969 1.00 49.94 88 GLY A O 1
ATOM 703 N N . THR A 1 89 ? -27.765 -6.976 52.418 1.00 49.56 89 THR A N 1
ATOM 704 C CA . THR A 1 89 ? -27.963 -7.918 53.526 1.00 49.56 89 THR A CA 1
ATOM 705 C C . THR A 1 89 ? -29.170 -8.822 53.232 1.00 49.56 89 THR A C 1
ATOM 707 O O . THR A 1 89 ? -30.219 -8.721 53.863 1.00 49.56 89 THR A O 1
ATOM 710 N N . LEU A 1 90 ? -29.062 -9.729 52.260 1.00 50.12 90 LEU A N 1
ATOM 711 C CA . LEU A 1 90 ? -30.026 -10.818 52.125 1.00 50.12 90 LEU A CA 1
ATOM 712 C C . LEU A 1 90 ? -29.713 -11.853 53.203 1.00 50.12 90 LEU A C 1
ATOM 714 O O . LEU A 1 9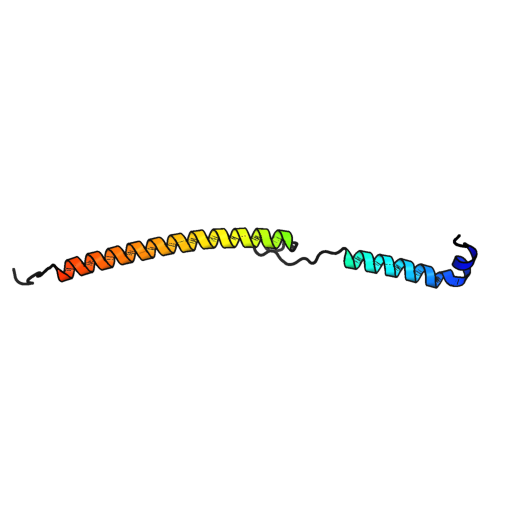0 ? -28.920 -12.768 53.010 1.00 50.12 90 LEU A O 1
ATOM 718 N N . ASN A 1 91 ? -30.326 -11.653 54.368 1.00 50.66 91 ASN A N 1
ATOM 719 C CA . ASN A 1 91 ? -30.510 -12.667 55.396 1.00 50.66 91 ASN A CA 1
ATOM 720 C C . ASN A 1 91 ? -31.098 -13.941 54.744 1.00 50.66 91 ASN A C 1
ATOM 722 O O . ASN A 1 91 ? -32.244 -13.888 54.296 1.00 50.66 91 ASN A O 1
ATOM 726 N N . PRO A 1 92 ? -30.372 -15.076 54.669 1.00 54.41 92 PRO A N 1
ATOM 727 C CA . PRO A 1 92 ? -30.866 -16.294 54.023 1.00 54.41 92 PRO A CA 1
ATOM 728 C C . PRO A 1 92 ? -31.805 -17.119 54.924 1.00 54.41 92 PRO A C 1
ATOM 730 O O . PRO A 1 92 ? -31.880 -18.337 54.786 1.00 54.41 92 PRO A O 1
ATOM 733 N N . ILE A 1 93 ? -32.509 -16.485 55.866 1.00 52.72 93 ILE A N 1
ATOM 734 C CA . ILE A 1 93 ? -33.492 -17.145 56.727 1.00 52.72 93 ILE A CA 1
ATOM 735 C C . ILE A 1 93 ? -34.734 -16.257 56.819 1.00 52.72 93 ILE A C 1
ATOM 737 O O . ILE A 1 93 ? -34.765 -15.261 57.547 1.00 52.72 93 ILE A O 1
ATOM 741 N N . GLY A 1 94 ? -35.735 -16.650 56.041 1.00 37.12 94 GLY A N 1
ATOM 742 C CA . GLY A 1 94 ? -37.110 -16.171 56.029 1.00 37.12 94 GLY A CA 1
ATOM 743 C C . GLY A 1 94 ? -37.938 -17.177 55.256 1.00 37.12 94 GLY A C 1
ATOM 744 O O . GLY A 1 94 ? -37.764 -17.211 54.020 1.00 37.12 94 GLY A O 1
#

Organism: NCBI:txid412755